Protein AF-A0A7C0VRK5-F1 (afdb_monomer)

Foldseek 3Di:
DPDPPDDDDDDPLLVVLVVCLVVPAQEAEEADDPPRNVNLVNNVVCCVVSNHYGDYDPHHVRRVVVVVVVVVPD

Secondary structure (DSSP, 8-state):
---TT------HHHHHHHHHHHTT-SEEEE---TTTHHHHHHHHHHHHHHT-EEEE-SSHHHHHHHHHHHHHH-

Nearest PDB structures (foldseek):
  6n2o-assembly1_A  TM=8.974E-01  e=2.352E-02  Magnetococcus marinus MC-1
  1ng1-assembly1_A  TM=4.754E-01  e=1.025E+00  Thermus aquaticus
  5nco-assembly1_l  TM=4.172E-01  e=2.424E+00  Escherichia coli

Sequence (74 aa):
MNQPGKRVILQGNEASARGAIEGGVQVAVGYPGTPSS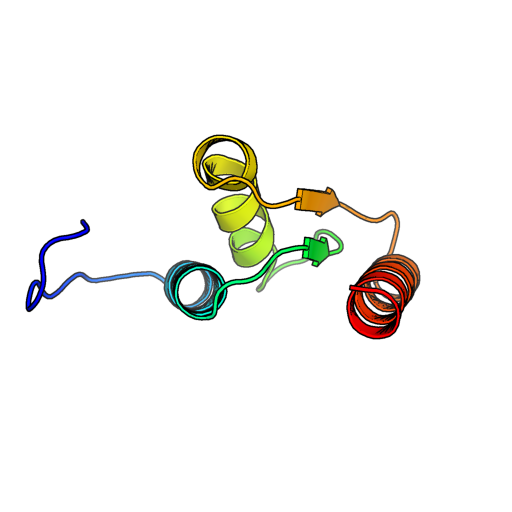EVVETLSLVAKDLGFHAEWAINEKVAFDVAVGAASVG

Mean predicted aligned error: 3.19 Å

Solvent-accessible surface area (backbone atoms only — not comparable to full-atom values): 4458 Å² total; per-residue (Å²): 128,95,49,91,93,63,86,80,90,68,56,71,40,52,47,52,32,48,50,41,57,79,70,61,57,56,71,47,62,33,40,90,46,87,98,54,36,58,22,56,50,58,40,46,78,44,16,79,85,72,72,29,48,52,51,78,40,95,35,62,68,54,15,48,53,52,51,51,50,48,68,73,75,105

pLDDT: mean 94.59, std 6.09, range [63.31, 98.38]

Radius of gyration: 12.88 Å; Cα contacts (8 Å, |Δi|>4): 74; chains: 1; bounding box: 36×20×34 Å

Structure (mmCIF, N/CA/C/O backbone):
data_AF-A0A7C0VRK5-F1
#
_entry.id   AF-A0A7C0VRK5-F1
#
loop_
_atom_site.group_PDB
_atom_site.id
_atom_site.type_symbol
_atom_site.label_atom_id
_atom_site.label_alt_id
_atom_site.label_comp_id
_atom_site.label_asym_id
_atom_site.label_entity_id
_atom_site.label_seq_id
_atom_site.pdbx_PDB_ins_code
_atom_site.Cartn_x
_atom_site.Cartn_y
_atom_site.Cartn_z
_atom_site.occupancy
_atom_site.B_iso_or_equiv
_atom_site.auth_seq_id
_atom_site.auth_comp_id
_atom_site.auth_asym_id
_atom_site.auth_atom_id
_atom_site.pdbx_PDB_model_num
ATOM 1 N N . MET A 1 1 ? -14.629 -3.340 12.828 1.00 63.31 1 MET A N 1
ATOM 2 C CA . MET A 1 1 ? -14.662 -1.869 12.634 1.00 63.31 1 MET A CA 1
ATOM 3 C C . MET A 1 1 ? -15.685 -1.416 11.589 1.00 63.31 1 MET A C 1
ATOM 5 O O . MET A 1 1 ? -16.133 -0.284 11.669 1.00 63.31 1 MET A O 1
ATOM 9 N N . ASN A 1 2 ? -16.103 -2.277 10.656 1.00 74.19 2 ASN A N 1
ATOM 10 C CA . ASN A 1 2 ? -16.849 -1.874 9.457 1.00 74.19 2 ASN A CA 1
ATOM 11 C C . ASN A 1 2 ? -18.371 -1.851 9.671 1.00 74.19 2 ASN A C 1
ATOM 13 O O . ASN A 1 2 ? -19.100 -2.602 9.036 1.00 74.19 2 ASN A O 1
ATOM 17 N N . GLN A 1 3 ? -18.847 -1.028 10.605 1.00 85.31 3 GLN A N 1
ATOM 18 C CA . GLN A 1 3 ? -20.278 -0.741 10.750 1.00 85.31 3 GLN A CA 1
ATOM 19 C C . GLN A 1 3 ? -20.540 0.708 10.319 1.00 85.31 3 GLN A C 1
ATOM 21 O O . GLN A 1 3 ? -19.871 1.602 10.848 1.00 85.31 3 GLN A O 1
ATOM 26 N N . PRO A 1 4 ? -21.484 0.965 9.393 1.00 84.75 4 PRO A N 1
ATOM 27 C CA . PRO A 1 4 ? -21.849 2.324 9.000 1.00 84.75 4 PRO A CA 1
ATOM 28 C C . PRO A 1 4 ? -22.207 3.194 10.213 1.00 84.75 4 PRO A C 1
ATOM 30 O O . PRO A 1 4 ? -22.912 2.752 11.118 1.00 84.75 4 PRO A O 1
ATOM 33 N N . GLY A 1 5 ? -21.691 4.425 10.251 1.00 86.56 5 GLY A N 1
ATOM 34 C CA . GLY A 1 5 ? -21.933 5.376 11.345 1.00 86.56 5 GLY A CA 1
ATOM 35 C C . GLY A 1 5 ? -21.136 5.125 12.633 1.00 86.56 5 GLY A C 1
ATOM 36 O O . GLY A 1 5 ? -21.207 5.939 13.557 1.00 86.56 5 GLY A O 1
ATOM 37 N N . LYS A 1 6 ? -20.342 4.048 12.716 1.00 91.38 6 LYS A N 1
ATOM 38 C CA . LYS A 1 6 ? -19.479 3.783 13.873 1.00 91.38 6 LYS A CA 1
ATOM 39 C C . LYS A 1 6 ? -18.271 4.720 13.873 1.00 91.38 6 LYS A C 1
ATOM 41 O O . LYS A 1 6 ? -17.510 4.764 12.912 1.00 91.38 6 LYS A O 1
ATOM 46 N N . ARG A 1 7 ? -18.051 5.417 14.990 1.00 92.38 7 ARG A N 1
ATOM 47 C CA . ARG A 1 7 ? -16.830 6.201 15.224 1.00 92.38 7 ARG A CA 1
ATOM 48 C C . ARG A 1 7 ? -15.750 5.309 15.824 1.00 92.38 7 ARG A C 1
ATOM 50 O O . ARG A 1 7 ? -16.019 4.538 16.745 1.00 92.38 7 ARG A O 1
ATOM 57 N N . VAL A 1 8 ? -14.540 5.421 15.298 1.00 92.81 8 VAL A N 1
ATOM 58 C CA . VAL A 1 8 ? -13.346 4.728 15.785 1.00 92.81 8 VAL A CA 1
ATOM 59 C C . VAL A 1 8 ? -12.206 5.734 15.879 1.00 92.81 8 VAL A C 1
ATOM 61 O O . VAL A 1 8 ? -12.181 6.706 15.126 1.00 92.81 8 VAL A O 1
ATOM 64 N N . ILE A 1 9 ? -11.295 5.519 16.823 1.00 95.00 9 ILE A N 1
ATOM 65 C CA . ILE A 1 9 ? -10.035 6.259 16.896 1.00 95.00 9 ILE A CA 1
ATOM 66 C C . ILE A 1 9 ? -9.000 5.448 16.125 1.00 95.00 9 ILE A C 1
ATOM 68 O O . ILE A 1 9 ? -8.920 4.236 16.316 1.00 95.00 9 ILE A O 1
ATOM 72 N N . LEU A 1 10 ? -8.256 6.116 15.251 1.00 94.00 10 LEU A N 1
ATOM 73 C CA . LEU A 1 10 ? -7.200 5.534 14.427 1.00 94.00 10 LEU A CA 1
ATOM 74 C C . LEU A 1 10 ? -5.951 6.401 14.568 1.00 94.00 10 LEU A C 1
ATOM 76 O O . LEU A 1 10 ? -6.065 7.621 14.741 1.00 94.00 10 LEU A O 1
ATOM 80 N N . GLN A 1 11 ? -4.768 5.800 14.450 1.00 94.81 11 GLN A N 1
ATOM 81 C CA . GLN A 1 11 ? -3.581 6.580 14.115 1.00 94.81 11 GLN A CA 1
ATOM 82 C C . GLN A 1 11 ? -3.753 7.236 12.739 1.00 94.81 11 GLN A C 1
ATOM 84 O O . GLN A 1 11 ? -4.489 6.748 11.883 1.00 94.81 11 GLN A O 1
ATOM 89 N N . GLY A 1 12 ? -3.037 8.339 12.496 1.00 95.44 12 GLY A N 1
ATOM 90 C CA . GLY A 1 12 ? -3.085 9.030 11.203 1.00 95.44 12 GLY A CA 1
ATOM 91 C C . GLY A 1 12 ? -2.718 8.118 10.026 1.00 95.44 12 GLY A C 1
ATOM 92 O O . GLY A 1 12 ? -3.394 8.139 9.002 1.00 95.44 12 GLY A O 1
ATOM 93 N N . ASN A 1 13 ? -1.711 7.257 10.194 1.00 95.88 13 ASN A N 1
ATOM 94 C CA . ASN A 1 13 ? -1.283 6.320 9.152 1.00 95.88 13 ASN A CA 1
ATOM 95 C C . ASN A 1 13 ? -2.333 5.232 8.877 1.00 95.88 13 ASN A C 1
ATOM 97 O O . ASN A 1 13 ? -2.627 4.943 7.717 1.00 95.88 13 ASN A O 1
ATOM 101 N N . GLU A 1 14 ? -2.974 4.701 9.921 1.00 95.31 14 GLU A N 1
ATOM 102 C CA . GLU A 1 14 ? -4.100 3.768 9.784 1.00 95.31 14 GLU A CA 1
ATOM 103 C C . GLU A 1 14 ? -5.303 4.431 9.098 1.00 95.31 14 GLU A C 1
ATOM 105 O O . GLU A 1 14 ? -5.964 3.814 8.263 1.00 95.31 14 GLU A O 1
ATOM 110 N N . ALA A 1 15 ? -5.578 5.701 9.412 1.00 95.75 15 ALA A N 1
ATOM 111 C CA . ALA A 1 15 ? -6.629 6.475 8.757 1.00 95.75 15 ALA A CA 1
ATOM 112 C C . ALA A 1 15 ? -6.330 6.696 7.263 1.00 95.75 15 ALA A C 1
ATOM 114 O O . ALA A 1 15 ? -7.231 6.543 6.439 1.00 95.75 15 ALA A O 1
ATOM 115 N N . SER A 1 16 ? -5.075 6.976 6.896 1.00 96.69 16 SER A N 1
ATOM 116 C CA . SER A 1 16 ? -4.641 7.077 5.494 1.00 96.69 16 SER A CA 1
ATOM 117 C C . SER A 1 16 ? -4.772 5.745 4.751 1.00 96.69 16 SER A C 1
ATOM 119 O O . SER A 1 16 ? -5.340 5.706 3.660 1.00 96.69 16 SER A O 1
ATOM 121 N N . ALA A 1 17 ? -4.315 4.641 5.353 1.00 96.75 17 ALA A N 1
ATOM 122 C CA . ALA A 1 17 ? -4.475 3.296 4.799 1.00 96.75 17 ALA A CA 1
ATOM 123 C C . ALA A 1 17 ? -5.957 2.954 4.588 1.00 96.75 17 ALA A C 1
ATOM 125 O O . ALA A 1 17 ? -6.358 2.466 3.531 1.00 96.75 17 ALA A O 1
ATOM 126 N N . ARG A 1 18 ? -6.799 3.281 5.572 1.00 95.25 18 ARG A N 1
ATOM 127 C CA . ARG A 1 18 ? -8.245 3.098 5.475 1.00 95.25 18 ARG A CA 1
ATOM 128 C C . ARG A 1 18 ? -8.855 3.914 4.338 1.00 95.25 18 ARG A C 1
ATOM 130 O O . ARG A 1 18 ? -9.667 3.373 3.593 1.00 95.25 18 ARG A O 1
ATOM 137 N N . GLY A 1 19 ? -8.447 5.172 4.188 1.00 96.31 19 GLY A N 1
ATOM 138 C CA . GLY A 1 19 ? -8.883 6.028 3.088 1.00 96.31 19 GLY A CA 1
ATOM 139 C C . GLY A 1 19 ? -8.523 5.447 1.719 1.00 96.31 19 GLY A C 1
ATOM 140 O O . GLY A 1 19 ? -9.361 5.445 0.824 1.00 96.31 19 GLY A O 1
ATOM 141 N N . ALA A 1 20 ? -7.323 4.879 1.567 1.00 97.56 20 ALA A N 1
ATOM 142 C CA . ALA A 1 20 ? -6.915 4.217 0.328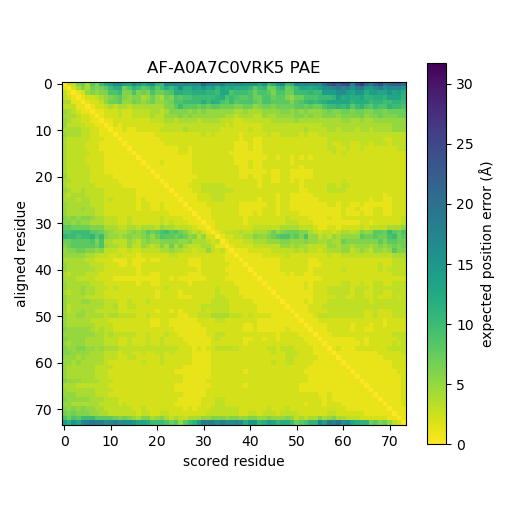 1.00 97.56 20 ALA A CA 1
ATOM 143 C C . ALA A 1 20 ? -7.787 2.988 0.005 1.00 97.56 20 ALA A C 1
ATOM 145 O O . ALA A 1 20 ? -8.226 2.828 -1.133 1.00 97.56 20 ALA A O 1
ATOM 146 N N . ILE A 1 21 ? -8.092 2.158 1.009 1.00 96.75 21 ILE A N 1
ATOM 147 C CA . ILE A 1 21 ? -8.984 0.995 0.859 1.00 96.75 21 ILE A CA 1
ATOM 148 C C . ILE A 1 21 ? -10.391 1.436 0.442 1.00 96.75 21 ILE A C 1
ATOM 150 O O . ILE A 1 21 ? -10.947 0.905 -0.515 1.00 96.75 21 ILE A O 1
ATOM 154 N N . GLU A 1 22 ? -10.971 2.417 1.139 1.00 95.50 22 GLU A N 1
ATOM 155 C CA . GLU A 1 22 ? -12.305 2.944 0.816 1.00 95.50 22 GLU A CA 1
ATOM 156 C C . GLU A 1 22 ? -12.339 3.652 -0.548 1.00 95.50 22 GLU A C 1
ATOM 158 O O . GLU A 1 22 ? -13.378 3.661 -1.205 1.00 95.50 22 GLU A O 1
ATOM 163 N N . GLY A 1 23 ? -11.199 4.186 -0.996 1.00 96.62 23 GLY A N 1
ATOM 164 C CA . GLY A 1 23 ? -10.996 4.744 -2.332 1.00 96.62 23 GLY A CA 1
ATOM 165 C C . GLY A 1 23 ? -10.794 3.705 -3.442 1.00 96.62 23 GLY A C 1
ATOM 166 O O . GLY A 1 23 ? -10.694 4.089 -4.603 1.00 96.62 23 GLY A O 1
ATOM 167 N N . GLY A 1 24 ? -10.744 2.409 -3.117 1.00 96.50 24 GLY A N 1
ATOM 168 C CA . GLY A 1 24 ? -10.635 1.330 -4.102 1.00 96.50 24 GLY A CA 1
ATOM 169 C C . GLY A 1 24 ? -9.220 1.078 -4.627 1.00 96.50 24 GLY A C 1
ATOM 170 O O . GLY A 1 24 ? -9.076 0.599 -5.753 1.00 96.50 24 GLY A O 1
ATOM 171 N N . VAL A 1 25 ? -8.181 1.387 -3.841 1.00 97.38 25 VAL A N 1
ATOM 172 C CA . VAL A 1 25 ? -6.779 1.133 -4.217 1.00 97.38 25 VAL A CA 1
ATOM 173 C C . VAL A 1 25 ? -6.575 -0.309 -4.706 1.00 97.38 25 VAL A C 1
ATOM 175 O O . VAL A 1 25 ? -7.027 -1.259 -4.073 1.00 97.38 25 VAL A O 1
ATOM 178 N N . GLN A 1 26 ? -5.895 -0.465 -5.844 1.00 97.50 26 GLN A N 1
ATOM 179 C CA . GLN A 1 26 ? -5.559 -1.776 -6.423 1.00 97.50 26 GLN A CA 1
ATOM 180 C C . GLN A 1 26 ? -4.084 -2.147 -6.216 1.00 97.50 26 GLN A C 1
ATOM 182 O O . GLN A 1 26 ? -3.745 -3.327 -6.147 1.00 97.50 26 GLN A O 1
ATOM 187 N N . VAL A 1 27 ? -3.208 -1.145 -6.094 1.00 97.88 27 VAL A N 1
ATOM 188 C CA . VAL A 1 27 ? -1.771 -1.313 -5.855 1.00 97.88 27 VAL A CA 1
ATOM 189 C C . VAL A 1 27 ? -1.311 -0.297 -4.814 1.00 97.88 27 VAL A C 1
ATOM 191 O O . VAL A 1 27 ? -1.547 0.901 -4.966 1.00 97.88 27 VAL A O 1
ATOM 194 N N . ALA A 1 28 ? -0.632 -0.773 -3.774 1.00 97.81 28 ALA A N 1
ATOM 195 C CA . ALA A 1 28 ? 0.031 0.034 -2.762 1.00 97.81 28 ALA A CA 1
ATOM 196 C C . ALA A 1 28 ? 1.511 -0.356 -2.684 1.00 97.81 28 ALA A C 1
ATOM 198 O O . ALA A 1 28 ? 1.854 -1.521 -2.518 1.00 97.81 28 ALA A O 1
ATOM 199 N N . VAL A 1 29 ? 2.407 0.617 -2.788 1.00 97.94 29 VAL A N 1
ATOM 200 C CA . VAL A 1 29 ? 3.849 0.372 -2.736 1.00 97.94 29 VAL A CA 1
ATOM 201 C C . VAL A 1 29 ? 4.527 1.480 -1.949 1.00 97.94 29 VAL A C 1
ATOM 203 O O . VAL A 1 29 ? 4.134 2.644 -2.032 1.00 97.94 29 VAL A O 1
ATOM 206 N N . GLY A 1 30 ? 5.550 1.129 -1.176 1.00 96.75 30 GLY A N 1
ATOM 207 C CA . GLY A 1 30 ? 6.371 2.112 -0.481 1.00 96.75 30 GLY A CA 1
ATOM 208 C C . GLY A 1 30 ? 7.756 1.594 -0.152 1.00 96.75 30 GLY A C 1
ATOM 209 O O . GLY A 1 30 ? 8.083 0.438 -0.400 1.00 96.75 30 GLY A O 1
ATOM 210 N N . TYR A 1 31 ? 8.576 2.470 0.412 1.00 96.81 31 TYR A N 1
ATOM 211 C CA . TYR A 1 31 ? 9.885 2.131 0.953 1.00 96.81 31 TYR A CA 1
ATOM 212 C C . TYR A 1 31 ? 9.872 2.374 2.468 1.00 96.81 31 TYR A C 1
ATOM 214 O O . TYR A 1 31 ? 9.288 3.376 2.893 1.00 96.81 31 TYR A O 1
ATOM 222 N N . PRO A 1 32 ? 10.448 1.483 3.296 1.00 94.06 32 PRO A N 1
ATOM 223 C CA . PRO A 1 32 ? 10.414 1.651 4.744 1.00 94.06 32 PRO A CA 1
ATOM 224 C C . PRO A 1 32 ? 11.109 2.941 5.203 1.00 94.06 32 PRO A C 1
ATOM 226 O O . PRO A 1 32 ? 12.273 3.179 4.890 1.00 94.06 32 PRO A O 1
ATOM 229 N N . GLY A 1 33 ? 10.410 3.736 6.012 1.00 90.62 33 GLY A N 1
ATOM 230 C CA . GLY A 1 33 ? 10.925 4.958 6.621 1.00 90.62 33 GLY A CA 1
ATOM 231 C C . GLY A 1 33 ? 9.912 5.583 7.584 1.00 90.62 33 GLY A C 1
ATOM 232 O O . GLY A 1 33 ? 8.746 5.790 7.245 1.00 90.62 33 GLY A O 1
ATOM 233 N N . THR A 1 34 ? 10.340 5.901 8.808 1.00 89.44 34 THR A N 1
ATOM 234 C CA . THR A 1 34 ? 9.509 6.707 9.711 1.00 89.44 34 THR A CA 1
ATOM 235 C C . THR A 1 34 ? 9.406 8.136 9.164 1.00 89.44 34 THR A C 1
ATOM 237 O O . THR A 1 34 ? 10.376 8.644 8.597 1.00 89.44 34 THR A O 1
ATOM 240 N N . PRO A 1 35 ? 8.253 8.812 9.309 1.00 89.94 35 PRO A N 1
ATOM 241 C CA . PRO A 1 35 ? 7.087 8.471 10.135 1.00 89.94 35 PRO A CA 1
ATOM 242 C C . PRO A 1 35 ? 5.901 7.838 9.369 1.00 89.94 35 PRO A C 1
ATOM 244 O O . PRO A 1 35 ? 4.765 7.998 9.808 1.00 89.94 35 PRO A O 1
ATOM 247 N N . SER A 1 36 ? 6.113 7.207 8.206 1.00 87.69 36 SER A N 1
ATOM 248 C CA . SER A 1 36 ? 5.018 6.770 7.313 1.00 87.69 36 SER A CA 1
ATOM 249 C C . SER A 1 36 ? 4.963 5.269 7.010 1.00 87.69 36 SER A C 1
ATOM 251 O O . SER A 1 36 ? 4.010 4.830 6.359 1.00 87.69 36 SER A O 1
ATOM 253 N N . SER A 1 37 ? 5.931 4.472 7.477 1.00 90.62 37 SER A N 1
ATOM 254 C CA . SER A 1 37 ? 5.972 3.015 7.263 1.00 90.62 37 SER A CA 1
ATOM 255 C C . SER A 1 37 ? 4.662 2.310 7.620 1.00 90.62 37 SER A C 1
ATOM 257 O O . SER A 1 37 ? 4.247 1.386 6.920 1.00 90.62 37 SER A O 1
ATOM 259 N N . GLU A 1 38 ? 3.977 2.770 8.668 1.00 95.12 38 GLU A N 1
ATOM 260 C CA . GLU A 1 38 ? 2.768 2.133 9.183 1.00 95.12 38 GLU A CA 1
ATOM 261 C C . GLU A 1 38 ? 1.616 2.161 8.165 1.00 95.12 38 GLU A C 1
ATOM 263 O O . GLU A 1 38 ? 0.723 1.322 8.243 1.00 95.12 38 GLU A O 1
ATOM 268 N N . VAL A 1 39 ? 1.623 3.071 7.178 1.00 96.50 39 VAL A N 1
ATOM 269 C CA . VAL A 1 39 ? 0.601 3.095 6.113 1.00 96.50 39 VAL A CA 1
ATOM 270 C C . VAL A 1 39 ? 0.686 1.827 5.264 1.00 96.50 39 VAL A C 1
ATOM 272 O O . VAL A 1 39 ? -0.301 1.109 5.108 1.00 96.50 39 VAL A O 1
ATOM 275 N N . VAL A 1 40 ? 1.870 1.543 4.717 1.00 96.44 40 VAL A N 1
ATOM 276 C CA . VAL A 1 40 ? 2.098 0.401 3.817 1.00 96.44 40 VAL A CA 1
ATOM 277 C C . VAL A 1 40 ? 2.075 -0.906 4.598 1.00 96.44 40 VAL A C 1
ATOM 279 O O . VAL A 1 40 ? 1.558 -1.900 4.093 1.00 96.44 40 VAL A O 1
ATOM 282 N N . GLU A 1 41 ? 2.539 -0.906 5.849 1.00 95.44 41 GLU A N 1
ATOM 283 C CA . GLU A 1 41 ? 2.402 -2.051 6.751 1.00 95.44 41 GLU A CA 1
ATOM 284 C C . GLU A 1 41 ? 0.925 -2.390 7.000 1.00 95.44 41 GLU A C 1
ATOM 286 O O . GLU A 1 41 ? 0.507 -3.521 6.752 1.00 95.44 41 GLU A O 1
ATOM 291 N N . THR A 1 42 ? 0.107 -1.400 7.379 1.00 95.62 42 THR A N 1
ATOM 292 C CA . THR A 1 42 ? -1.339 -1.587 7.601 1.00 95.62 42 THR A CA 1
ATOM 293 C C . THR A 1 42 ? -2.037 -2.112 6.347 1.00 95.62 42 THR A C 1
ATOM 295 O O . THR A 1 42 ? -2.859 -3.022 6.436 1.00 95.62 42 THR A O 1
ATOM 298 N N . LEU A 1 43 ? -1.700 -1.572 5.170 1.00 97.38 43 LEU A N 1
ATOM 299 C CA . LEU A 1 43 ? -2.239 -2.040 3.890 1.00 97.38 43 LEU A CA 1
ATOM 300 C C . LEU A 1 43 ? -1.814 -3.482 3.590 1.00 97.38 43 LEU A C 1
ATOM 302 O O . LEU A 1 43 ? -2.652 -4.298 3.209 1.00 97.38 43 LEU A O 1
ATOM 306 N N . SER A 1 44 ? -0.544 -3.819 3.816 1.00 96.31 44 SER A N 1
ATOM 307 C CA . SER A 1 44 ? 0.009 -5.154 3.553 1.00 96.31 44 SER A CA 1
ATOM 308 C C . SER A 1 44 ? -0.657 -6.249 4.389 1.00 96.31 44 SER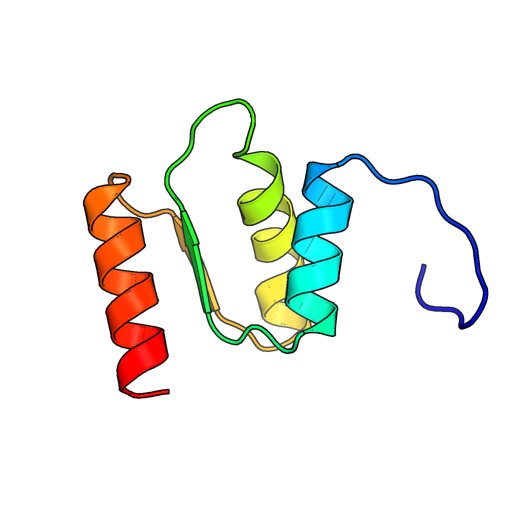 A C 1
ATOM 310 O O . SER A 1 44 ? -0.838 -7.363 3.900 1.00 96.31 44 SER A O 1
ATOM 312 N N . LEU A 1 45 ? -1.076 -5.935 5.621 1.00 95.81 45 LEU A N 1
ATOM 313 C CA . LEU A 1 45 ? -1.773 -6.881 6.502 1.00 95.81 45 LEU A CA 1
ATOM 314 C C . LEU A 1 45 ? -3.144 -7.321 5.969 1.00 95.81 45 LEU A C 1
ATOM 316 O O . LEU A 1 45 ? -3.606 -8.402 6.322 1.00 95.81 45 LEU A O 1
ATOM 320 N N . VAL A 1 46 ? -3.798 -6.500 5.143 1.00 96.50 46 VAL A N 1
ATOM 321 C CA . VAL A 1 46 ? -5.168 -6.749 4.655 1.00 96.50 46 VAL A CA 1
ATOM 322 C C . VAL A 1 46 ? -5.259 -6.925 3.138 1.00 96.50 46 VAL A C 1
ATOM 324 O O . VAL A 1 46 ? -6.309 -7.315 2.633 1.00 96.50 46 VAL A O 1
ATOM 327 N N . ALA A 1 47 ? -4.169 -6.670 2.409 1.00 97.62 47 ALA A N 1
ATOM 328 C CA . ALA A 1 47 ? -4.102 -6.681 0.948 1.00 97.62 47 ALA A CA 1
ATOM 329 C C . ALA A 1 47 ? -4.653 -7.969 0.325 1.00 97.62 47 ALA A C 1
ATOM 331 O O . ALA A 1 47 ? -5.517 -7.927 -0.551 1.00 97.62 47 ALA A O 1
ATOM 332 N N . LYS A 1 48 ? -4.223 -9.126 0.844 1.00 96.94 48 LYS A N 1
ATOM 333 C CA . LYS A 1 48 ? -4.670 -10.438 0.359 1.00 96.94 48 LYS A CA 1
ATOM 334 C C . LYS A 1 48 ? -6.171 -10.659 0.555 1.00 96.94 48 LYS A C 1
ATOM 336 O O . LYS A 1 48 ? -6.826 -11.174 -0.346 1.00 96.94 48 LYS A O 1
ATOM 341 N N . ASP A 1 49 ? -6.701 -10.281 1.714 1.00 97.31 49 ASP A N 1
ATOM 342 C CA . ASP A 1 49 ? -8.106 -10.512 2.061 1.00 97.31 49 ASP A CA 1
ATOM 343 C C . ASP A 1 49 ? -9.046 -9.562 1.307 1.00 97.31 49 ASP A C 1
ATOM 345 O O . ASP A 1 49 ? -10.194 -9.909 1.031 1.00 97.31 49 ASP A O 1
ATOM 349 N N . LEU A 1 50 ? -8.556 -8.368 0.960 1.00 97.00 50 LEU A N 1
ATOM 350 C CA . LEU A 1 50 ? -9.306 -7.340 0.237 1.00 97.00 50 LEU A CA 1
ATOM 351 C C . LEU A 1 50 ? -9.036 -7.327 -1.276 1.00 97.00 50 LEU A C 1
ATOM 353 O O . LEU A 1 50 ? -9.682 -6.570 -1.995 1.00 97.00 50 LEU A O 1
ATOM 357 N N . GLY A 1 51 ? -8.135 -8.182 -1.764 1.00 97.19 51 GLY A N 1
ATOM 358 C CA . GLY A 1 51 ? -7.909 -8.406 -3.190 1.00 97.19 51 GLY A CA 1
ATOM 359 C C . GLY A 1 51 ? -7.124 -7.306 -3.906 1.00 97.19 51 GLY A C 1
ATOM 360 O O . GLY A 1 51 ? -7.353 -7.097 -5.092 1.00 97.19 51 GLY A O 1
ATOM 361 N N . PHE A 1 52 ? -6.205 -6.621 -3.220 1.00 97.88 52 PHE A N 1
ATOM 362 C CA . PHE A 1 52 ? -5.290 -5.651 -3.835 1.00 97.88 52 PHE A CA 1
ATOM 363 C C . PHE A 1 52 ? -3.824 -6.042 -3.608 1.00 97.88 52 PHE A C 1
ATOM 365 O O . PHE A 1 52 ? -3.509 -6.855 -2.738 1.00 97.88 52 PHE A O 1
ATOM 372 N N . HIS A 1 53 ? -2.913 -5.478 -4.401 1.00 97.75 53 HIS A N 1
ATOM 373 C CA . HIS A 1 53 ? -1.476 -5.729 -4.274 1.00 97.75 53 HIS A CA 1
ATOM 374 C C . HIS A 1 53 ? -0.831 -4.733 -3.311 1.00 97.75 53 HIS A C 1
ATOM 376 O O . HIS A 1 53 ? -1.060 -3.530 -3.425 1.00 97.75 53 HIS A O 1
ATOM 382 N N . ALA A 1 54 ? -0.005 -5.218 -2.386 1.00 97.81 54 ALA A N 1
ATOM 383 C CA . ALA A 1 54 ? 0.787 -4.380 -1.491 1.00 97.81 54 ALA A CA 1
ATOM 384 C C . ALA A 1 54 ? 2.224 -4.899 -1.409 1.00 97.81 54 ALA A C 1
ATOM 386 O O . ALA A 1 54 ? 2.429 -6.089 -1.162 1.00 97.81 54 ALA A O 1
ATOM 387 N N . GLU A 1 55 ? 3.216 -4.029 -1.603 1.00 96.69 55 GLU A N 1
ATOM 388 C CA . GLU A 1 55 ? 4.624 -4.433 -1.575 1.00 96.69 55 GLU A CA 1
ATOM 389 C C . GLU A 1 55 ? 5.580 -3.360 -1.042 1.00 96.69 55 GLU A C 1
ATOM 391 O O . GLU A 1 55 ? 5.300 -2.158 -1.045 1.00 96.69 55 GLU A O 1
ATOM 396 N N . TRP A 1 56 ? 6.759 -3.820 -0.622 1.00 97.69 56 TRP A N 1
ATOM 397 C CA . TRP A 1 56 ? 7.894 -2.963 -0.302 1.00 97.69 56 TRP A CA 1
ATOM 398 C C . TRP A 1 56 ? 8.848 -2.878 -1.492 1.00 97.69 56 TRP A C 1
ATOM 400 O O . TRP A 1 56 ? 9.285 -3.897 -2.027 1.00 97.69 56 TRP A O 1
ATOM 410 N N . ALA A 1 57 ? 9.212 -1.658 -1.870 1.00 97.75 57 ALA A N 1
ATOM 411 C CA . ALA A 1 57 ? 10.239 -1.377 -2.860 1.00 97.75 57 ALA A CA 1
ATOM 412 C C . ALA A 1 57 ? 11.639 -1.339 -2.224 1.00 97.75 57 ALA A C 1
ATOM 414 O O . ALA A 1 57 ? 11.793 -1.332 -1.006 1.00 97.75 57 ALA A O 1
ATOM 415 N N . ILE A 1 58 ? 12.674 -1.261 -3.065 1.00 97.50 58 ILE A N 1
ATOM 416 C CA . ILE A 1 58 ? 14.077 -1.140 -2.624 1.00 97.50 58 ILE A CA 1
ATOM 417 C C . ILE A 1 58 ? 14.514 0.299 -2.304 1.00 97.50 58 ILE A C 1
ATOM 419 O O . ILE A 1 58 ? 15.575 0.487 -1.719 1.00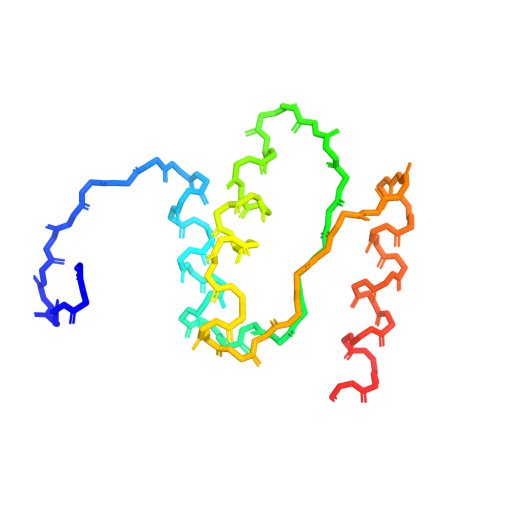 97.50 58 ILE A O 1
ATOM 423 N N . ASN A 1 59 ? 13.756 1.302 -2.755 1.00 97.38 59 ASN A N 1
ATOM 424 C CA . ASN A 1 59 ? 13.917 2.727 -2.449 1.00 97.38 59 ASN A CA 1
ATOM 425 C C . ASN A 1 59 ? 12.669 3.500 -2.914 1.00 97.38 59 ASN A C 1
ATOM 427 O O . ASN A 1 59 ? 11.824 2.962 -3.638 1.00 97.38 59 ASN A O 1
ATOM 43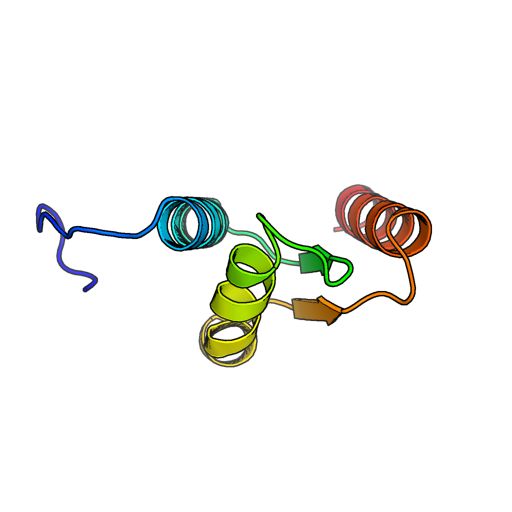1 N N . GLU A 1 60 ? 12.571 4.771 -2.534 1.00 97.25 60 GLU A N 1
ATOM 432 C CA . GLU A 1 60 ? 11.441 5.654 -2.838 1.00 97.25 60 GLU A CA 1
ATOM 433 C C . GLU A 1 60 ? 11.249 5.869 -4.340 1.00 97.25 60 GLU A C 1
ATOM 435 O O . GLU A 1 60 ? 10.118 5.937 -4.817 1.00 97.25 60 GLU A O 1
ATOM 440 N N . LYS A 1 61 ? 12.344 5.934 -5.106 1.00 98.19 61 LYS A N 1
ATOM 441 C CA . LYS A 1 61 ? 12.271 6.085 -6.563 1.00 98.19 61 LYS A CA 1
ATOM 442 C C . LYS A 1 61 ? 11.606 4.870 -7.201 1.00 98.19 61 LYS A C 1
ATOM 444 O O . LYS A 1 61 ? 10.741 5.027 -8.053 1.00 98.19 61 LYS A O 1
ATOM 449 N N . VAL A 1 62 ? 11.996 3.662 -6.797 1.00 98.31 62 VAL A N 1
ATOM 450 C CA . VAL A 1 62 ? 11.397 2.424 -7.312 1.00 98.31 62 VAL A CA 1
ATOM 451 C C . VAL A 1 62 ? 9.939 2.312 -6.879 1.00 98.31 62 VAL A C 1
ATOM 453 O O . VAL A 1 62 ? 9.109 1.943 -7.702 1.00 98.31 62 VAL A O 1
ATOM 456 N N . ALA A 1 63 ? 9.602 2.698 -5.642 1.00 98.25 63 ALA A N 1
ATOM 457 C CA . ALA A 1 63 ? 8.207 2.757 -5.207 1.00 98.25 63 ALA A CA 1
ATOM 458 C C . ALA A 1 63 ? 7.371 3.681 -6.108 1.00 98.25 63 ALA A C 1
ATOM 460 O O . ALA A 1 63 ? 6.283 3.310 -6.543 1.00 98.25 63 ALA A O 1
ATOM 461 N N . PHE A 1 64 ? 7.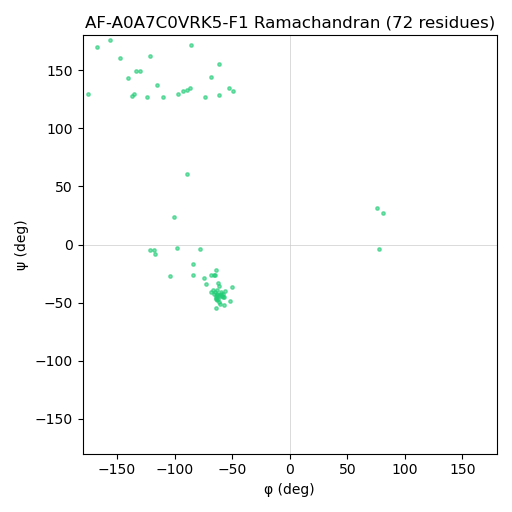903 4.861 -6.435 1.00 98.00 64 PHE A N 1
ATOM 462 C CA . PHE A 1 64 ? 7.241 5.807 -7.326 1.00 98.00 64 PHE A CA 1
ATOM 463 C C . PHE A 1 64 ? 7.047 5.244 -8.741 1.00 98.00 64 PHE A C 1
ATOM 465 O O . PHE A 1 64 ? 5.939 5.307 -9.269 1.00 98.00 64 PHE A O 1
ATOM 472 N N . ASP A 1 65 ? 8.084 4.648 -9.335 1.00 98.38 65 ASP A N 1
ATOM 473 C CA . ASP A 1 65 ? 7.997 4.055 -10.676 1.00 98.38 65 ASP A CA 1
ATOM 474 C C . ASP A 1 65 ? 6.943 2.940 -10.747 1.00 98.38 65 ASP A C 1
ATOM 476 O O . ASP A 1 65 ? 6.170 2.887 -11.705 1.00 98.38 65 ASP A O 1
ATOM 480 N N . VAL A 1 66 ? 6.880 2.069 -9.732 1.00 98.00 66 VAL A N 1
ATOM 481 C CA . VAL A 1 66 ? 5.867 1.004 -9.649 1.00 98.00 66 VAL A CA 1
ATOM 482 C C . VAL A 1 66 ? 4.466 1.603 -9.548 1.00 98.00 66 VAL A C 1
ATOM 484 O O . VAL A 1 66 ? 3.578 1.200 -10.299 1.00 98.00 66 VAL A O 1
ATOM 487 N N . ALA A 1 67 ? 4.263 2.587 -8.664 1.00 97.81 67 ALA A N 1
ATOM 488 C CA . ALA A 1 67 ? 2.965 3.235 -8.489 1.00 97.81 67 ALA A CA 1
ATOM 489 C C . ALA 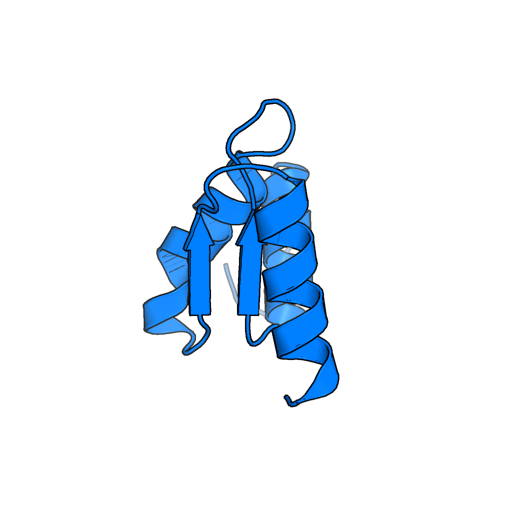A 1 67 ? 2.485 3.917 -9.781 1.00 97.8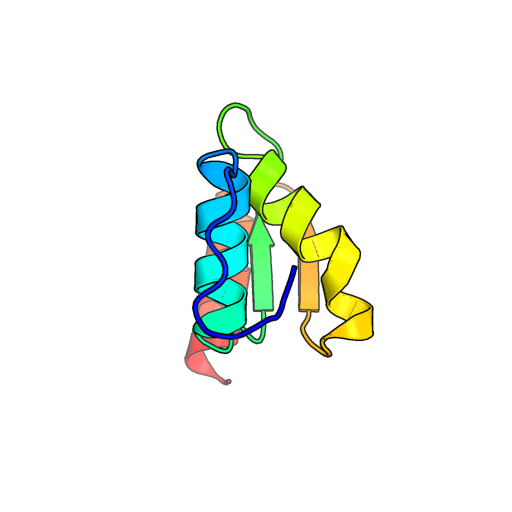1 67 ALA A C 1
ATOM 491 O O . ALA A 1 67 ? 1.332 3.753 -10.178 1.00 97.81 67 ALA A O 1
ATOM 492 N N . VAL A 1 68 ? 3.372 4.644 -10.470 1.00 98.31 68 VAL A N 1
ATOM 493 C CA . VAL A 1 68 ? 3.062 5.299 -11.751 1.00 98.31 68 VAL A CA 1
ATOM 494 C C . VAL A 1 68 ? 2.785 4.274 -12.847 1.00 98.31 68 VAL A C 1
ATOM 496 O O . VAL A 1 68 ? 1.836 4.448 -13.612 1.00 98.31 68 VAL A O 1
ATOM 499 N N . GLY A 1 69 ? 3.578 3.203 -12.919 1.00 98.06 69 GLY A N 1
ATOM 500 C CA . GLY A 1 69 ? 3.362 2.107 -13.857 1.00 98.06 69 GLY A CA 1
ATOM 501 C C . GLY A 1 69 ? 1.977 1.492 -13.677 1.00 98.06 69 GLY A C 1
ATOM 502 O O . GLY A 1 69 ? 1.207 1.448 -14.634 1.00 98.06 69 GLY A O 1
ATOM 503 N N . ALA A 1 70 ? 1.631 1.116 -12.442 1.00 97.44 70 ALA A N 1
ATOM 504 C CA . ALA A 1 70 ? 0.321 0.573 -12.093 1.00 97.44 70 ALA A CA 1
ATOM 505 C C . ALA A 1 70 ? -0.823 1.538 -12.441 1.00 97.44 70 ALA A C 1
ATOM 507 O O . ALA A 1 70 ? -1.803 1.123 -13.046 1.00 97.44 70 ALA A O 1
ATOM 508 N N . ALA A 1 71 ? -0.686 2.828 -12.124 1.00 97.12 71 ALA A N 1
ATOM 509 C CA . ALA A 1 71 ? -1.712 3.828 -12.421 1.00 97.12 71 ALA A CA 1
ATOM 510 C C . ALA A 1 71 ? -1.891 4.105 -13.925 1.00 97.12 71 ALA A C 1
ATOM 512 O O . ALA A 1 71 ? -2.961 4.538 -14.342 1.00 97.12 71 ALA A O 1
ATOM 513 N N . SER A 1 72 ? -0.854 3.887 -14.737 1.00 98.06 72 SER A N 1
ATOM 514 C CA . SER A 1 72 ? -0.888 4.187 -16.175 1.00 98.06 72 SER A CA 1
ATOM 515 C C . SER A 1 72 ? -1.519 3.075 -17.015 1.00 98.06 72 SER A C 1
ATOM 517 O O . SER A 1 72 ? -1.994 3.353 -18.115 1.00 98.06 72 SER A O 1
ATOM 519 N N . VAL A 1 73 ? -1.482 1.825 -16.540 1.00 95.44 73 VAL A N 1
ATOM 520 C CA . VAL A 1 73 ? -1.990 0.647 -17.276 1.00 95.44 73 VAL A CA 1
ATOM 521 C C . VAL A 1 73 ? -3.140 -0.073 -16.569 1.00 95.44 73 VAL A C 1
ATOM 523 O O . VAL A 1 73 ? -3.647 -1.055 -17.114 1.00 95.44 73 VAL A O 1
ATOM 526 N N . GLY A 1 74 ? -3.482 0.368 -15.354 1.00 70.50 74 GLY A N 1
ATO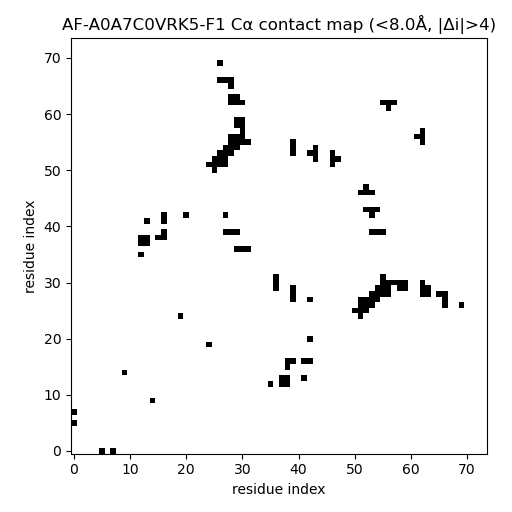M 527 C CA . GLY A 1 74 ? -4.547 -0.185 -14.517 1.00 70.50 74 GLY A CA 1
ATOM 528 C C . GLY A 1 74 ? -5.952 0.131 -15.003 1.00 70.50 74 GLY A C 1
ATOM 529 O O . GLY A 1 74 ? -6.129 1.104 -15.771 1.00 70.50 74 GLY A O 1
#